Protein AF-A0A7T1I5Z0-F1 (afdb_monomer)

Sequence (125 aa):
MQRSFPWIWLVLLGLLLLAPSPAGRVLLDVLGGLTLGLLLLPLIAAGGVWIAWQVLRRRLQTCPRCGSASFSQESCPLCGASMQAESEGMVVNLTDDPLQPQSRGMEKEASTVTIDVVAQEVDDR

Nearest PDB structures (foldseek):
  7dg2-assembly1_A  TM=7.100E-01  e=1.833E+00  Xenopus laevis

Secondary structure (DSSP, 8-state):
-----SHHHHHHHHHHHHSS-HHHHHHHHHHHHHHHHHHHHHHHHHHHHHHHHHHHHHHEEEPTTT--EEES-SB-TTT--B-S-------------------------GGG-PPP--PPPP---

Foldseek 3Di:
DDPPPPVVVVVVVVCCCVPPHVVVVVVVVVVVVVVCCVVVVVVVVVVVVVVVVVVVVVQFQADPPPRDTDGDDQADPPPRHGSPPPPVPPPPPPDDDDDDPPPDDPPDDPVRDDDDDDDDDDDDD

Radius of gyration: 37.55 Å; Cα contacts (8 Å, |Δi|>4): 46; chains: 1; bounding box: 99×37×106 Å

Solvent-accessible surface area (backbone atoms only — not comparable to full-atom values): 8244 Å² total; per-residue (Å²): 137,84,87,83,59,64,65,64,52,51,52,50,53,47,46,52,54,67,40,99,31,70,64,44,52,51,55,51,49,51,50,49,50,49,53,48,45,67,56,47,49,56,53,52,48,53,52,50,52,52,53,54,49,54,56,50,57,74,50,49,43,64,37,91,88,80,65,50,74,42,71,83,51,69,46,38,94,87,77,64,49,64,54,65,73,81,76,60,76,77,78,67,75,91,74,84,80,96,85,79,88,81,78,72,84,71,89,71,60,75,91,79,58,85,86,83,85,80,88,76,85,82,84,89,126

pLDDT: mean 75.12, std 16.27, range [40.72, 97.5]

Structure (mmCIF, N/CA/C/O backbone):
data_AF-A0A7T1I5Z0-F1
#
_entry.id   AF-A0A7T1I5Z0-F1
#
loop_
_atom_site.group_PDB
_atom_site.id
_atom_site.type_symbol
_atom_site.label_atom_id
_atom_site.label_alt_id
_atom_site.label_comp_id
_atom_site.label_asym_id
_atom_site.label_entity_id
_atom_site.label_seq_id
_atom_site.pdbx_PDB_ins_code
_atom_site.Cartn_x
_atom_site.Cartn_y
_atom_site.Cartn_z
_atom_site.occupancy
_atom_site.B_iso_or_equiv
_atom_site.auth_seq_id
_atom_site.auth_comp_id
_atom_site.auth_asym_id
_atom_site.auth_atom_id
_atom_site.pdbx_PDB_model_num
ATOM 1 N N . MET A 1 1 ? 50.902 -10.041 -34.974 1.00 45.94 1 MET A N 1
ATOM 2 C CA . MET A 1 1 ? 49.840 -10.208 -33.955 1.00 45.94 1 MET A CA 1
ATOM 3 C C . MET A 1 1 ? 49.470 -8.831 -33.405 1.00 45.94 1 MET A C 1
ATOM 5 O O . MET A 1 1 ? 49.991 -8.418 -32.379 1.00 45.94 1 MET A O 1
ATOM 9 N N . GLN A 1 2 ? 48.650 -8.068 -34.133 1.00 54.19 2 GLN A N 1
ATOM 10 C CA . GLN A 1 2 ? 48.213 -6.732 -33.710 1.00 54.19 2 GLN A CA 1
ATOM 11 C C . GLN A 1 2 ? 46.950 -6.872 -32.854 1.00 54.19 2 GLN A C 1
ATOM 13 O O . GLN A 1 2 ? 45.861 -7.114 -33.362 1.00 54.19 2 GLN A O 1
ATOM 18 N N . ARG A 1 3 ? 47.105 -6.760 -31.529 1.00 62.47 3 ARG A N 1
ATOM 19 C CA . ARG A 1 3 ? 46.002 -6.663 -30.555 1.00 62.47 3 ARG A CA 1
ATOM 20 C C . ARG A 1 3 ? 45.456 -5.231 -30.520 1.00 62.47 3 ARG A C 1
ATOM 22 O O . ARG A 1 3 ? 45.442 -4.580 -29.484 1.00 62.47 3 ARG A O 1
ATOM 29 N N . SER A 1 4 ? 45.010 -4.717 -31.657 1.00 62.97 4 SER A N 1
ATOM 30 C CA . SER A 1 4 ? 44.289 -3.443 -31.729 1.00 62.97 4 SER A CA 1
ATOM 31 C C . SER A 1 4 ? 42.789 -3.720 -31.727 1.00 62.97 4 SER A C 1
ATOM 33 O O . SER A 1 4 ? 42.132 -3.543 -32.745 1.00 62.97 4 SER A O 1
ATOM 35 N N . PHE A 1 5 ? 42.239 -4.257 -30.634 1.00 59.62 5 PHE A N 1
ATOM 36 C CA . PHE A 1 5 ? 40.810 -4.594 -30.630 1.00 59.62 5 PHE A CA 1
ATOM 37 C C . PHE A 1 5 ? 40.034 -4.576 -29.299 1.00 59.62 5 PHE A C 1
ATOM 39 O O . PHE A 1 5 ? 38.844 -4.853 -29.349 1.00 59.62 5 PHE A O 1
ATOM 46 N N . PRO A 1 6 ? 40.584 -4.225 -28.117 1.00 72.81 6 PRO A N 1
ATOM 47 C CA . PRO A 1 6 ? 39.720 -3.951 -26.962 1.00 72.81 6 PRO A CA 1
ATOM 48 C C . PRO A 1 6 ? 39.296 -2.476 -26.904 1.00 72.81 6 PRO A C 1
ATOM 50 O O . PRO A 1 6 ? 38.148 -2.166 -26.606 1.00 72.81 6 PRO A O 1
ATOM 53 N N . TRP A 1 7 ? 40.199 -1.553 -27.250 1.00 79.25 7 TRP A N 1
ATOM 54 C CA . TRP A 1 7 ? 39.961 -0.112 -27.114 1.00 79.25 7 TRP A CA 1
ATOM 55 C C . TRP A 1 7 ? 38.967 0.434 -28.138 1.00 79.25 7 TRP A C 1
ATOM 57 O O . TRP A 1 7 ? 38.114 1.238 -27.791 1.00 79.25 7 TRP A O 1
ATOM 67 N N . ILE A 1 8 ? 39.017 -0.051 -29.381 1.00 79.94 8 ILE A N 1
ATOM 68 C CA . ILE A 1 8 ? 38.042 0.322 -30.416 1.00 79.94 8 ILE A CA 1
ATOM 69 C C . ILE A 1 8 ? 36.641 -0.172 -30.036 1.00 79.94 8 ILE A C 1
ATOM 71 O O . ILE A 1 8 ? 35.683 0.566 -30.213 1.00 79.94 8 ILE A O 1
ATOM 75 N N . TRP A 1 9 ? 36.518 -1.363 -29.440 1.00 79.50 9 TRP A N 1
ATOM 76 C CA . TRP A 1 9 ? 35.242 -1.868 -28.920 1.00 79.50 9 TRP A CA 1
ATOM 77 C C . TRP A 1 9 ? 34.735 -1.076 -27.719 1.00 79.50 9 TRP A C 1
ATOM 79 O O . TRP A 1 9 ? 33.544 -0.806 -27.644 1.00 79.50 9 TRP A O 1
ATOM 89 N N . LEU A 1 10 ? 35.618 -0.666 -26.807 1.00 80.19 10 LEU A N 1
ATOM 90 C CA . LEU A 1 10 ? 35.256 0.192 -25.676 1.00 80.19 10 LEU A CA 1
ATOM 91 C C . LEU A 1 10 ? 34.834 1.591 -26.125 1.00 80.19 10 LEU A C 1
ATOM 93 O O . LEU A 1 10 ? 33.870 2.128 -25.593 1.00 80.19 10 LEU A O 1
ATOM 97 N N . VAL A 1 11 ? 35.510 2.165 -27.122 1.00 78.56 11 VAL A N 1
ATOM 98 C CA . VAL A 1 11 ? 35.133 3.455 -27.713 1.00 78.56 11 VAL A CA 1
ATOM 99 C C . VAL A 1 11 ? 33.845 3.324 -28.521 1.00 78.56 11 VAL A C 1
ATOM 101 O O . VAL A 1 11 ? 33.016 4.216 -28.443 1.00 78.56 11 VAL A O 1
ATOM 104 N N . LEU A 1 12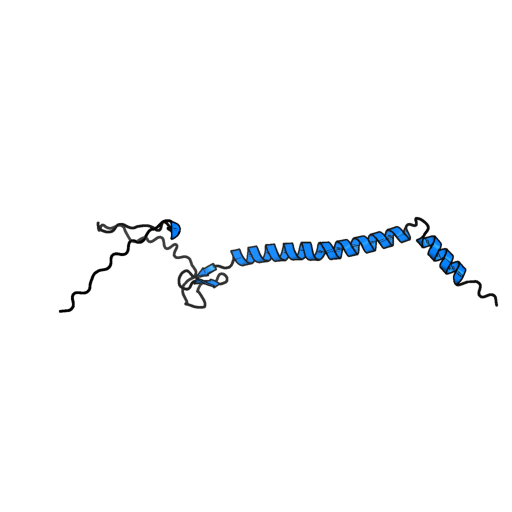 ? 33.620 2.218 -29.234 1.00 74.94 12 LEU A N 1
ATOM 105 C CA . LEU A 1 12 ? 32.374 1.955 -29.960 1.00 74.94 12 LEU A CA 1
ATOM 106 C C . LEU A 1 12 ? 31.200 1.720 -29.000 1.00 74.94 12 LEU A C 1
ATOM 108 O O . LEU A 1 12 ? 30.136 2.283 -29.210 1.00 74.94 12 LEU A O 1
ATOM 112 N N . LEU A 1 13 ? 31.390 0.936 -27.935 1.00 73.25 13 LEU A N 1
ATOM 113 C CA . LEU A 1 13 ? 30.408 0.722 -26.867 1.00 73.25 13 LEU A CA 1
ATOM 114 C C . LEU A 1 13 ? 30.127 2.033 -26.131 1.00 73.25 13 LEU A C 1
ATOM 116 O O . LEU A 1 13 ? 28.975 2.390 -25.924 1.00 73.25 13 LEU A O 1
ATOM 120 N N . GLY A 1 14 ? 31.185 2.769 -25.792 1.00 74.38 14 GLY A N 1
ATOM 121 C CA . GLY A 1 14 ? 31.113 4.090 -25.186 1.00 74.38 14 GLY A CA 1
ATOM 122 C C . GLY A 1 14 ? 30.363 5.071 -26.075 1.00 74.38 14 GLY A C 1
ATOM 123 O O . GLY A 1 14 ? 29.459 5.725 -25.587 1.00 74.38 14 GLY A O 1
ATOM 124 N N . LEU A 1 15 ? 30.650 5.117 -27.378 1.00 72.81 15 LEU A N 1
ATOM 125 C CA . LEU A 1 15 ? 29.967 5.964 -28.357 1.00 72.81 15 LEU A CA 1
ATOM 126 C C . LEU A 1 15 ? 28.535 5.491 -28.628 1.00 72.81 15 LEU A C 1
ATOM 128 O O . LEU A 1 15 ? 27.674 6.320 -28.863 1.00 72.81 15 LEU A O 1
ATOM 132 N N . LEU A 1 16 ? 28.244 4.192 -28.551 1.00 67.25 16 LEU A N 1
ATOM 133 C CA . LEU A 1 16 ? 26.883 3.660 -28.633 1.00 67.25 16 LEU A CA 1
ATOM 134 C C . LEU A 1 16 ? 26.079 3.971 -27.358 1.00 67.25 16 LEU A C 1
ATOM 136 O O . LEU A 1 16 ? 24.863 4.099 -27.438 1.00 67.25 16 LEU A O 1
ATOM 140 N N . LEU A 1 17 ? 26.735 4.130 -26.202 1.00 64.25 17 LEU A N 1
ATOM 141 C CA . LEU A 1 17 ? 26.133 4.621 -24.955 1.00 64.25 17 LEU A CA 1
ATOM 142 C C . LEU A 1 17 ? 26.037 6.163 -24.888 1.00 64.25 17 LEU A C 1
ATOM 144 O O . LEU A 1 17 ? 25.098 6.663 -24.276 1.00 64.25 17 LEU A O 1
ATOM 148 N N . LEU A 1 18 ? 26.995 6.903 -25.471 1.00 63.56 18 LEU A N 1
ATOM 149 C CA . LEU A 1 18 ? 27.084 8.378 -25.449 1.00 63.56 18 LEU A CA 1
ATOM 150 C C . LEU A 1 18 ? 26.375 9.056 -26.620 1.00 63.56 18 LEU A C 1
ATOM 152 O O . LEU A 1 18 ? 25.944 10.201 -26.488 1.00 63.56 18 LEU A O 1
ATOM 156 N N . ALA A 1 19 ? 26.268 8.392 -27.773 1.00 59.47 19 ALA A N 1
ATOM 157 C CA . ALA A 1 19 ? 25.314 8.803 -28.789 1.00 59.47 19 ALA A CA 1
ATOM 158 C C . ALA A 1 19 ? 23.931 8.800 -28.124 1.00 59.47 19 ALA A C 1
ATOM 160 O O . ALA A 1 19 ? 23.691 7.936 -27.278 1.00 59.47 19 ALA A O 1
ATOM 161 N N . PRO A 1 20 ? 23.023 9.730 -28.470 1.00 57.72 20 PRO A N 1
ATOM 162 C CA . PRO A 1 20 ? 21.651 9.738 -27.970 1.00 57.72 20 PRO A CA 1
ATOM 163 C C . PRO A 1 20 ? 20.924 8.502 -28.516 1.00 57.72 20 PRO A C 1
ATOM 165 O O . PRO A 1 20 ? 20.166 8.566 -29.480 1.00 57.72 20 PRO A O 1
ATOM 168 N N . SER A 1 21 ? 21.255 7.339 -27.966 1.00 61.66 21 SER A N 1
ATOM 169 C CA . SER A 1 21 ? 20.963 6.043 -28.537 1.00 61.66 21 SER A CA 1
ATOM 170 C C . SER A 1 21 ? 19.803 5.410 -27.775 1.00 61.66 21 SER A C 1
ATOM 172 O O . SER A 1 21 ? 19.654 5.590 -26.559 1.00 61.66 21 SER A O 1
ATOM 174 N N . PRO A 1 22 ? 18.967 4.637 -28.478 1.00 60.78 22 PRO A N 1
ATOM 175 C CA . PRO A 1 22 ? 17.829 3.946 -27.886 1.00 60.78 22 PRO A CA 1
ATOM 176 C C . PRO A 1 22 ? 18.237 3.013 -26.737 1.00 60.78 22 PRO A C 1
ATOM 178 O O . PRO A 1 22 ? 17.445 2.811 -25.827 1.00 60.78 22 PRO A O 1
ATOM 181 N N . ALA A 1 23 ? 19.472 2.498 -26.717 1.00 59.88 23 ALA A N 1
ATOM 182 C CA . ALA A 1 23 ? 19.950 1.624 -25.646 1.00 59.88 23 ALA A CA 1
ATOM 183 C C . ALA A 1 23 ? 20.111 2.365 -24.307 1.00 59.88 23 ALA A C 1
ATOM 185 O O . ALA A 1 23 ? 19.740 1.828 -23.263 1.00 59.88 23 ALA A O 1
ATOM 186 N N . GLY A 1 24 ? 20.599 3.612 -24.331 1.00 65.75 24 GLY A N 1
ATOM 187 C CA . GLY A 1 24 ? 20.679 4.455 -23.134 1.00 65.75 24 GLY A CA 1
ATOM 188 C C . GLY A 1 24 ? 19.293 4.810 -22.594 1.00 65.75 24 GLY A C 1
ATOM 189 O O . GLY A 1 24 ? 19.065 4.744 -21.388 1.00 65.75 24 GLY A O 1
ATOM 190 N N . ARG A 1 25 ? 18.336 5.094 -23.488 1.00 72.19 25 ARG A N 1
ATOM 191 C CA . ARG A 1 25 ? 16.931 5.303 -23.106 1.00 72.19 25 ARG A CA 1
ATOM 192 C C . ARG A 1 25 ? 16.300 4.057 -22.495 1.00 72.19 25 ARG A C 1
ATOM 194 O O . ARG A 1 25 ? 15.688 4.176 -21.448 1.00 72.19 25 ARG A O 1
ATOM 201 N N . VAL A 1 26 ? 16.508 2.878 -23.081 1.00 73.19 26 VAL A N 1
ATOM 202 C CA . VAL A 1 26 ? 15.995 1.613 -22.527 1.00 73.19 26 VAL A CA 1
ATOM 203 C C . VAL A 1 26 ? 16.579 1.346 -21.141 1.00 73.19 26 VAL A C 1
ATOM 205 O O . VAL A 1 26 ? 15.846 0.948 -20.241 1.00 73.19 26 VAL A O 1
ATOM 208 N N . LEU A 1 27 ? 17.873 1.604 -20.926 1.00 78.06 27 LEU A N 1
ATOM 209 C CA . LEU A 1 27 ? 18.486 1.419 -19.610 1.00 78.06 27 LEU A CA 1
ATOM 210 C C . LEU A 1 27 ? 17.925 2.407 -18.573 1.00 78.06 27 LEU A C 1
ATOM 212 O O . LEU A 1 27 ? 17.666 2.017 -17.437 1.00 78.06 27 LEU A O 1
ATOM 216 N N . LEU A 1 28 ? 17.685 3.659 -18.972 1.00 78.62 28 LEU A N 1
ATOM 217 C CA . LEU A 1 28 ? 17.047 4.672 -18.127 1.00 78.62 28 LEU A CA 1
ATOM 218 C C . LEU A 1 28 ? 15.562 4.386 -17.874 1.00 78.62 28 LEU A C 1
ATOM 220 O O . LEU A 1 28 ? 15.102 4.627 -16.765 1.00 78.62 28 LEU A O 1
ATOM 224 N N . ASP A 1 29 ? 14.829 3.834 -18.840 1.00 81.19 29 ASP A N 1
ATOM 225 C CA . ASP A 1 29 ? 13.427 3.430 -18.682 1.00 81.19 29 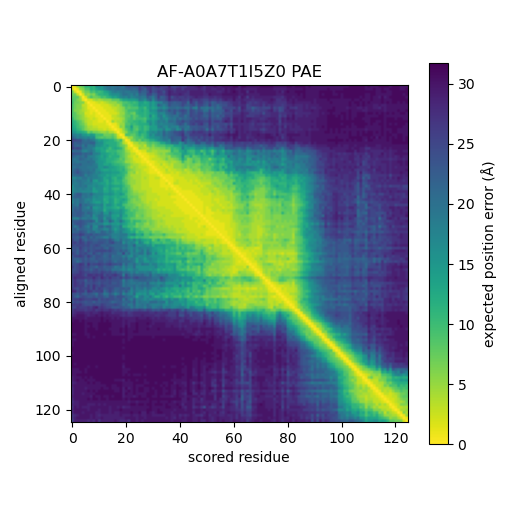ASP A CA 1
ATOM 226 C C . ASP A 1 29 ? 13.306 2.205 -17.768 1.00 81.19 29 ASP A C 1
ATOM 228 O O . ASP A 1 29 ? 12.404 2.144 -16.936 1.00 81.19 29 ASP A O 1
ATOM 232 N N . VAL A 1 30 ? 14.237 1.247 -17.852 1.00 88.00 30 VAL A N 1
ATOM 233 C CA . VAL A 1 30 ? 14.296 0.100 -16.930 1.00 88.00 30 VAL A CA 1
ATOM 234 C C . VAL A 1 30 ? 14.662 0.559 -15.523 1.00 88.00 30 VAL A C 1
ATOM 236 O O . VAL A 1 30 ? 14.027 0.139 -14.557 1.00 88.00 30 VAL A O 1
ATOM 239 N N . LEU A 1 31 ? 15.652 1.444 -15.384 1.00 90.88 31 LEU A N 1
ATOM 240 C CA . LEU A 1 31 ? 16.052 1.973 -14.081 1.00 90.88 31 LEU A CA 1
ATOM 241 C C . LEU A 1 31 ? 14.960 2.879 -13.487 1.00 90.88 31 LEU A C 1
ATOM 243 O O . LEU A 1 31 ? 14.665 2.799 -12.295 1.00 90.88 31 LEU A O 1
ATOM 247 N N . GLY A 1 32 ? 14.306 3.685 -14.322 1.00 87.94 32 GLY A N 1
ATOM 248 C CA . GLY A 1 32 ? 13.152 4.512 -13.977 1.00 87.94 32 GLY A CA 1
ATOM 249 C C . GLY A 1 32 ? 11.943 3.672 -13.572 1.00 87.94 32 GLY A C 1
ATOM 250 O O . GLY A 1 32 ? 11.334 3.920 -12.538 1.00 87.94 32 GLY A O 1
ATOM 251 N N . GLY A 1 33 ? 11.637 2.616 -14.323 1.00 90.94 33 GLY A N 1
ATOM 252 C CA . GLY A 1 33 ? 10.579 1.664 -13.991 1.00 90.94 33 GLY A CA 1
ATOM 253 C C . GLY A 1 33 ? 10.869 0.889 -12.707 1.00 90.94 33 GLY A C 1
ATOM 254 O O . GLY A 1 33 ? 9.968 0.703 -11.894 1.00 90.94 33 GLY A O 1
ATOM 255 N N . LEU A 1 34 ? 12.123 0.490 -12.476 1.00 93.88 34 LEU A N 1
ATOM 256 C CA . LEU A 1 34 ? 12.528 -0.209 -11.257 1.00 93.88 34 LEU A CA 1
ATOM 257 C C . LEU A 1 34 ? 12.462 0.702 -10.031 1.00 93.88 34 LEU A C 1
ATOM 259 O O . LEU A 1 34 ? 11.932 0.294 -9.005 1.00 93.88 34 LEU A O 1
ATOM 263 N N . THR A 1 35 ? 12.977 1.928 -10.132 1.00 94.00 35 THR A N 1
ATOM 264 C CA . THR A 1 35 ? 12.899 2.927 -9.053 1.00 94.00 35 THR A CA 1
ATOM 265 C C . THR A 1 35 ? 11.455 3.310 -8.758 1.00 94.00 35 THR A C 1
ATOM 267 O O . THR A 1 35 ? 11.061 3.328 -7.593 1.00 94.00 35 THR A O 1
ATOM 270 N N . LEU A 1 36 ? 10.638 3.525 -9.794 1.00 94.81 36 LEU A N 1
ATOM 271 C CA . LEU A 1 36 ? 9.208 3.769 -9.639 1.00 94.81 36 LEU A CA 1
ATOM 272 C C . LEU A 1 36 ? 8.509 2.560 -9.019 1.00 94.81 36 LEU A C 1
ATOM 274 O O . LEU A 1 36 ? 7.701 2.739 -8.121 1.00 94.81 36 LEU A O 1
ATOM 278 N N . GLY A 1 37 ? 8.845 1.341 -9.435 1.00 95.75 37 GLY A N 1
ATOM 279 C CA . GLY A 1 37 ? 8.330 0.109 -8.846 1.00 95.75 37 GLY A CA 1
ATOM 280 C C . GLY A 1 37 ? 8.704 -0.021 -7.371 1.00 95.75 37 GLY A C 1
ATOM 281 O O . GLY A 1 37 ? 7.829 -0.257 -6.545 1.00 95.75 37 GLY A O 1
ATOM 282 N N . LEU A 1 38 ? 9.971 0.208 -7.017 1.00 96.25 38 LEU A N 1
ATOM 283 C CA . LEU A 1 38 ? 10.451 0.190 -5.632 1.00 96.25 38 LEU A CA 1
ATOM 284 C C . LEU A 1 38 ? 9.789 1.256 -4.760 1.00 96.25 38 LEU A C 1
ATOM 286 O O . LEU A 1 38 ? 9.649 1.037 -3.562 1.00 96.25 38 LEU A O 1
ATOM 290 N N . LEU A 1 39 ? 9.403 2.396 -5.335 1.00 95.88 39 LEU A N 1
ATOM 291 C CA . LEU A 1 39 ? 8.711 3.462 -4.616 1.00 95.88 39 LEU A CA 1
ATOM 292 C C . LEU A 1 39 ? 7.202 3.199 -4.523 1.00 95.88 39 LEU A C 1
ATOM 294 O O . LEU A 1 39 ? 6.582 3.413 -3.486 1.00 95.88 39 LEU A O 1
ATOM 298 N N . LEU A 1 40 ? 6.598 2.714 -5.604 1.00 96.81 40 LEU A N 1
ATOM 299 C CA . LEU A 1 40 ? 5.161 2.500 -5.714 1.00 96.81 40 LEU A CA 1
ATOM 300 C C . LEU A 1 40 ? 4.719 1.246 -4.954 1.00 96.81 40 LEU A C 1
ATOM 302 O O . LEU A 1 40 ? 3.658 1.250 -4.337 1.00 96.81 40 LEU A O 1
ATOM 306 N N . LEU A 1 41 ? 5.540 0.195 -4.943 1.00 96.94 41 LEU A N 1
ATOM 307 C CA . LEU A 1 41 ? 5.275 -1.050 -4.226 1.00 96.94 41 LEU A CA 1
ATOM 308 C C . LEU A 1 41 ? 4.994 -0.828 -2.726 1.00 96.94 41 LEU A C 1
ATOM 310 O O . LEU A 1 41 ? 3.936 -1.268 -2.273 1.00 96.94 41 LEU A O 1
ATOM 314 N N . PRO A 1 42 ? 5.852 -0.141 -1.942 1.00 95.94 42 PRO A N 1
ATOM 315 C CA . PRO A 1 42 ? 5.568 0.127 -0.538 1.00 95.94 42 PRO A CA 1
ATOM 316 C C . PRO A 1 42 ? 4.385 1.083 -0.358 1.00 95.94 42 PRO A C 1
ATOM 318 O O . PRO A 1 42 ? 3.642 0.920 0.605 1.00 95.94 42 PRO A O 1
ATOM 321 N N . LEU A 1 43 ? 4.152 2.028 -1.278 1.00 97.19 43 LEU A N 1
ATOM 322 C CA . LEU A 1 43 ? 2.976 2.907 -1.236 1.00 97.19 43 LEU A CA 1
ATOM 323 C C . LEU A 1 43 ? 1.669 2.109 -1.365 1.00 97.19 43 LEU A C 1
ATOM 325 O O . LEU A 1 43 ? 0.748 2.286 -0.565 1.00 97.19 43 LEU A O 1
ATOM 329 N N . ILE A 1 44 ? 1.602 1.196 -2.337 1.00 97.31 44 ILE A N 1
ATOM 330 C CA . ILE A 1 44 ? 0.444 0.317 -2.534 1.00 97.31 44 ILE A CA 1
ATOM 331 C C . ILE A 1 44 ? 0.311 -0.648 -1.353 1.00 97.31 44 ILE A C 1
ATOM 333 O O . ILE A 1 44 ? -0.794 -0.832 -0.844 1.00 97.31 44 ILE A O 1
ATOM 337 N N . ALA A 1 45 ? 1.414 -1.237 -0.883 1.00 97.38 45 ALA A N 1
ATOM 338 C CA . ALA A 1 45 ? 1.400 -2.146 0.260 1.00 97.38 45 ALA A CA 1
ATOM 339 C C . ALA A 1 45 ? 0.887 -1.447 1.527 1.00 97.38 45 ALA A C 1
ATOM 341 O O . ALA A 1 45 ? 0.012 -1.983 2.203 1.00 97.38 45 ALA A O 1
ATOM 342 N N . ALA A 1 46 ? 1.356 -0.231 1.814 1.00 96.94 46 ALA A N 1
ATOM 343 C CA . ALA A 1 46 ? 0.878 0.567 2.938 1.00 96.94 46 ALA A CA 1
ATOM 344 C C . ALA A 1 46 ? -0.626 0.855 2.825 1.00 96.94 46 ALA A C 1
ATOM 346 O O . ALA A 1 46 ? -1.365 0.652 3.791 1.00 96.94 46 ALA A O 1
ATOM 347 N N . GLY A 1 47 ? -1.099 1.247 1.637 1.00 97.12 47 GLY A N 1
ATOM 348 C CA . GLY A 1 47 ? -2.528 1.435 1.378 1.00 97.12 47 GLY A CA 1
ATOM 349 C C . GLY A 1 47 ? -3.341 0.153 1.590 1.00 97.12 47 GLY A C 1
ATOM 350 O O . GLY A 1 47 ? -4.370 0.173 2.267 1.00 97.12 47 GLY A O 1
ATOM 351 N N . GLY A 1 48 ? -2.856 -0.981 1.082 1.00 97.50 48 GLY A N 1
ATOM 352 C CA . GLY A 1 48 ? -3.500 -2.286 1.239 1.00 97.50 48 GLY A CA 1
ATOM 353 C C . GLY A 1 48 ? -3.582 -2.734 2.698 1.00 97.50 48 GLY A C 1
ATOM 354 O O . GLY A 1 48 ? -4.648 -3.147 3.157 1.00 97.50 48 GLY A O 1
ATOM 355 N N . VAL A 1 49 ? -2.489 -2.589 3.450 1.00 96.75 49 VAL A N 1
ATOM 356 C CA . VAL A 1 49 ? -2.441 -2.901 4.887 1.00 96.75 49 VAL A CA 1
ATOM 357 C C . VAL A 1 49 ? -3.394 -2.000 5.670 1.00 96.75 49 VAL A C 1
ATOM 359 O O . VAL A 1 49 ? -4.123 -2.487 6.534 1.00 96.75 49 VAL A O 1
ATOM 362 N N . TRP A 1 50 ? -3.449 -0.706 5.348 1.00 96.75 50 TRP A N 1
ATOM 363 C CA . TRP A 1 50 ? -4.359 0.233 6.002 1.00 96.75 50 TRP A CA 1
ATOM 364 C C . TRP A 1 50 ? -5.830 -0.152 5.805 1.00 96.75 50 TRP A C 1
ATOM 366 O O . TRP A 1 50 ? -6.595 -0.217 6.770 1.00 96.75 50 TRP A O 1
ATOM 376 N N . ILE A 1 51 ? -6.224 -0.476 4.571 1.00 96.56 51 ILE A N 1
ATOM 377 C CA . ILE A 1 51 ? -7.592 -0.910 4.251 1.00 96.56 51 ILE A CA 1
ATOM 378 C C . ILE A 1 51 ? -7.908 -2.241 4.944 1.00 96.56 51 ILE A C 1
ATOM 380 O O . ILE A 1 51 ? -8.962 -2.376 5.571 1.00 96.56 51 ILE A O 1
ATOM 384 N N . ALA A 1 52 ? -6.990 -3.210 4.891 1.00 94.75 52 ALA A N 1
ATOM 385 C CA . ALA A 1 52 ? -7.149 -4.491 5.576 1.00 94.75 52 ALA A CA 1
ATOM 386 C C . ALA A 1 52 ? -7.345 -4.302 7.090 1.00 94.75 52 ALA A C 1
ATOM 388 O O . ALA A 1 52 ? -8.222 -4.928 7.686 1.00 94.75 52 ALA A O 1
ATOM 389 N N . TRP A 1 53 ? -6.597 -3.382 7.703 1.00 95.12 53 TRP A N 1
ATOM 390 C CA . TRP A 1 53 ? -6.718 -3.051 9.121 1.00 95.12 53 TRP A CA 1
ATOM 391 C C . TRP A 1 53 ? -8.064 -2.413 9.476 1.00 95.12 53 TRP A C 1
ATOM 393 O O . TRP A 1 53 ? -8.663 -2.748 10.499 1.00 95.12 53 TRP A O 1
ATOM 403 N N . GLN A 1 54 ? -8.585 -1.528 8.624 1.00 94.25 54 GLN A N 1
ATOM 404 C CA . GLN A 1 54 ? -9.917 -0.953 8.816 1.00 94.25 54 GLN A CA 1
ATOM 405 C C . GLN A 1 54 ? -11.011 -2.022 8.749 1.00 94.25 54 GLN A C 1
ATOM 407 O O . GLN A 1 54 ? -11.916 -2.028 9.585 1.00 94.25 54 GLN A O 1
ATOM 412 N N . VAL A 1 55 ? -10.921 -2.945 7.788 1.00 91.19 55 VAL A N 1
ATOM 413 C CA . VAL A 1 55 ? -11.861 -4.071 7.680 1.00 91.19 55 VAL A CA 1
ATOM 414 C C . VAL A 1 55 ? -11.757 -4.978 8.902 1.00 91.19 55 VAL A C 1
ATOM 416 O O . VAL A 1 55 ? -12.788 -5.392 9.431 1.00 91.19 55 VAL A O 1
ATOM 419 N N . LEU A 1 56 ? -10.540 -5.246 9.381 1.00 90.31 56 LEU A N 1
ATOM 420 C CA . LEU A 1 56 ? -10.322 -6.033 10.589 1.00 90.31 56 LEU A CA 1
ATOM 421 C C . LEU A 1 56 ? -10.990 -5.364 11.794 1.00 90.31 56 LEU A C 1
ATOM 423 O O . LEU A 1 56 ? -11.821 -5.993 12.440 1.00 90.31 56 LEU A O 1
ATOM 427 N N . ARG A 1 57 ? -10.731 -4.071 12.034 1.00 89.31 57 ARG A N 1
ATOM 428 C CA . ARG A 1 57 ? -11.356 -3.307 13.129 1.00 89.31 57 ARG A CA 1
ATOM 429 C C . ARG A 1 57 ? -12.879 -3.324 13.084 1.00 89.31 57 ARG A C 1
ATOM 431 O O . ARG A 1 57 ? -13.494 -3.476 14.128 1.00 89.31 57 ARG A O 1
ATOM 438 N N . ARG A 1 58 ? -13.489 -3.217 11.898 1.00 86.81 58 ARG A N 1
ATOM 439 C CA . ARG A 1 58 ? -14.957 -3.289 11.745 1.00 86.81 58 ARG A CA 1
ATOM 440 C C . ARG A 1 58 ? -15.543 -4.646 12.147 1.00 86.81 58 ARG A C 1
ATOM 442 O O . ARG A 1 58 ? -16.734 -4.726 12.417 1.00 86.81 58 ARG A O 1
ATOM 449 N N . ARG A 1 59 ? -14.736 -5.711 12.143 1.00 84.69 59 ARG A N 1
ATOM 450 C CA . ARG A 1 59 ? -15.157 -7.071 12.514 1.00 84.69 59 ARG A CA 1
ATOM 451 C C . ARG A 1 59 ? -14.883 -7.413 13.980 1.00 84.69 59 ARG A C 1
ATOM 453 O O . ARG A 1 59 ? -15.417 -8.414 14.454 1.00 84.69 59 ARG A O 1
ATOM 460 N N . LEU A 1 60 ? -14.069 -6.625 14.688 1.00 86.75 60 LEU A N 1
ATOM 461 C CA . LEU A 1 60 ? -13.866 -6.796 16.126 1.00 86.75 60 LEU A CA 1
ATOM 462 C C . LEU A 1 60 ? -15.122 -6.308 16.854 1.00 86.75 60 LEU A C 1
ATOM 464 O O . LEU A 1 60 ? -15.451 -5.127 16.803 1.00 86.75 60 LEU A O 1
ATOM 468 N N . GLN A 1 61 ? -15.805 -7.222 17.537 1.00 83.75 61 GLN A N 1
ATOM 469 C CA . GLN A 1 61 ? -16.925 -6.915 18.422 1.00 83.75 61 GLN A CA 1
ATOM 470 C C . GLN A 1 61 ? -16.408 -6.886 19.864 1.00 83.75 61 GLN A C 1
ATOM 472 O O . GLN A 1 61 ? -15.661 -7.776 20.280 1.00 83.75 61 GLN A O 1
ATOM 477 N N . THR A 1 62 ? -16.778 -5.862 20.628 1.00 85.81 62 THR A N 1
ATOM 478 C CA . THR A 1 62 ? -16.429 -5.744 22.051 1.00 85.81 62 THR A CA 1
ATOM 479 C C . THR A 1 62 ? -17.516 -6.373 22.911 1.00 85.81 62 THR A C 1
ATOM 481 O O . THR A 1 62 ? -18.692 -6.053 22.749 1.00 85.81 62 THR A O 1
ATOM 484 N N . CYS A 1 63 ? -17.145 -7.253 23.840 1.00 85.62 63 CYS A N 1
ATOM 485 C CA . CYS A 1 63 ? -18.105 -7.859 24.757 1.00 85.62 63 CYS A CA 1
ATOM 486 C C . CYS A 1 63 ? -18.669 -6.801 25.730 1.00 85.62 63 CYS A C 1
ATOM 488 O O . CYS A 1 63 ? -17.878 -6.151 26.417 1.00 85.62 63 CYS A O 1
ATOM 490 N N . PRO A 1 64 ? -20.001 -6.661 25.872 1.00 80.25 64 PRO A N 1
ATOM 491 C CA . PRO A 1 64 ? -20.604 -5.658 26.756 1.00 80.25 64 PRO A CA 1
ATOM 492 C C . PRO A 1 64 ? -20.423 -5.963 28.252 1.00 80.25 64 PRO A C 1
ATOM 494 O O . PRO A 1 64 ? -20.577 -5.072 29.077 1.00 80.25 64 PRO A O 1
ATOM 497 N N . ARG A 1 65 ? -20.103 -7.212 28.623 1.00 83.50 65 ARG A N 1
ATOM 498 C CA . ARG A 1 65 ? -19.936 -7.615 30.031 1.00 83.50 65 ARG A CA 1
ATOM 499 C C . ARG A 1 65 ? -18.514 -7.40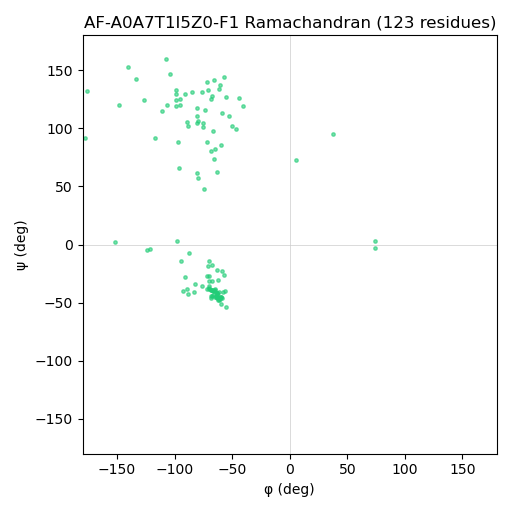7 30.551 1.00 83.50 65 ARG A C 1
ATOM 501 O O . ARG A 1 65 ? -18.351 -6.958 31.677 1.00 83.50 65 ARG A O 1
ATOM 508 N N . CYS A 1 66 ? -17.492 -7.752 29.761 1.00 84.38 66 CYS A N 1
ATOM 509 C CA . CYS A 1 66 ? -16.089 -7.723 30.203 1.00 84.38 66 CYS A CA 1
ATOM 510 C C . CYS A 1 66 ? -15.167 -6.810 29.377 1.00 84.38 66 CYS A C 1
ATOM 512 O O . CYS A 1 66 ? -13.993 -6.685 29.714 1.00 84.38 66 CYS A O 1
ATOM 514 N N . GLY A 1 67 ? -15.656 -6.190 28.296 1.00 84.12 67 GLY A N 1
ATOM 515 C CA . GLY A 1 67 ? -14.891 -5.238 27.482 1.00 84.12 67 GLY A CA 1
ATOM 516 C C . GLY A 1 67 ? -13.820 -5.853 26.573 1.00 84.12 67 GLY A C 1
ATOM 517 O O . GLY A 1 67 ? -13.103 -5.120 25.894 1.00 84.12 67 GLY A O 1
ATOM 518 N N . SER A 1 68 ? -13.695 -7.182 26.521 1.00 85.62 68 SER A N 1
ATOM 519 C CA . SER A 1 68 ? -12.729 -7.835 25.634 1.00 85.62 68 SER A CA 1
ATOM 520 C C . SER A 1 68 ? -13.164 -7.734 24.168 1.00 85.62 68 SER A C 1
ATOM 522 O O . SER A 1 68 ? -14.345 -7.867 23.838 1.00 85.62 68 SER A O 1
ATOM 524 N N . ALA A 1 69 ? -12.208 -7.495 23.269 1.00 86.19 69 ALA A N 1
ATOM 525 C CA . ALA A 1 69 ? -12.453 -7.539 21.833 1.00 86.19 69 ALA A CA 1
ATOM 526 C C . ALA A 1 69 ? -12.334 -8.984 21.330 1.00 86.19 69 ALA A C 1
ATOM 528 O O . ALA A 1 69 ? -11.367 -9.682 21.639 1.00 86.19 69 ALA A O 1
ATOM 529 N N . SER A 1 70 ? -13.311 -9.448 20.556 1.00 82.44 70 SER A N 1
ATOM 530 C CA . SER A 1 70 ? -13.300 -10.781 19.950 1.00 82.44 70 SER A CA 1
ATOM 531 C C . SER A 1 70 ? -13.858 -10.753 18.531 1.00 82.44 70 SER A C 1
ATOM 533 O O . SER A 1 70 ? -14.657 -9.893 18.155 1.00 82.44 70 SER A O 1
ATOM 535 N N . PHE A 1 71 ? -13.400 -11.700 17.718 1.00 80.69 71 PHE A N 1
ATOM 536 C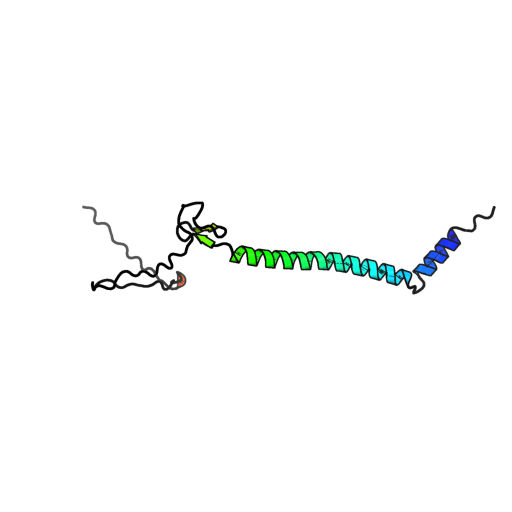 CA . PHE A 1 71 ? -13.887 -11.893 16.359 1.00 80.69 71 PHE A CA 1
ATOM 537 C C . PHE A 1 71 ? -15.193 -12.671 16.413 1.00 80.69 71 PHE A C 1
ATOM 539 O O . PHE A 1 71 ? -15.153 -13.837 16.763 1.00 80.69 71 PHE A O 1
ATOM 546 N N . SER A 1 72 ? -16.309 -12.013 16.087 1.00 66.94 72 SER A N 1
ATOM 547 C CA . SER A 1 72 ? -17.669 -12.553 15.905 1.00 66.94 72 SER A CA 1
ATOM 548 C C . SER A 1 72 ? -17.858 -14.051 16.241 1.00 66.94 72 SER A C 1
ATOM 550 O O . SER A 1 72 ? -18.018 -14.874 15.342 1.00 66.94 72 SER A O 1
ATOM 552 N N . GLN A 1 73 ? -17.835 -14.395 17.531 1.00 74.06 73 GLN A N 1
ATOM 553 C CA . GLN A 1 73 ? -18.232 -15.706 18.056 1.00 74.06 73 GLN A CA 1
ATOM 554 C C . GLN A 1 73 ? -19.572 -15.548 18.775 1.00 74.06 73 GLN A C 1
ATOM 556 O O . GLN A 1 73 ? -19.954 -14.440 19.136 1.00 74.06 73 GLN A O 1
ATOM 561 N N . GLU A 1 74 ? -20.314 -16.632 18.970 1.00 80.62 74 GLU A N 1
ATOM 562 C CA . GLU A 1 74 ? -21.617 -16.586 19.649 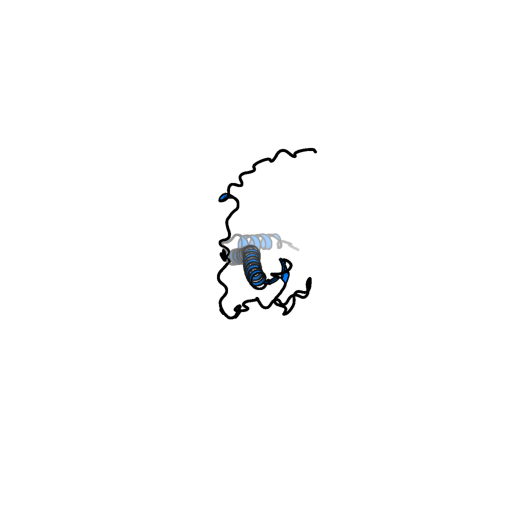1.00 80.62 74 GLU A CA 1
ATOM 563 C C . GLU A 1 74 ? -21.502 -16.300 21.158 1.00 80.62 74 GLU A C 1
ATOM 565 O O . GLU A 1 74 ? -22.387 -15.671 21.741 1.00 80.62 74 GLU A O 1
ATOM 570 N N . SER A 1 75 ? -20.371 -16.665 21.769 1.00 81.88 75 SER A N 1
ATOM 571 C CA . SER A 1 75 ? -20.058 -16.472 23.189 1.00 81.88 75 SER A CA 1
ATOM 572 C C . SER A 1 75 ? -18.654 -15.898 23.391 1.00 81.88 75 SER A C 1
ATOM 574 O O . SER A 1 75 ? -17.711 -16.290 22.706 1.00 81.88 75 SER A O 1
ATOM 576 N N . CYS A 1 76 ? -18.488 -15.005 24.367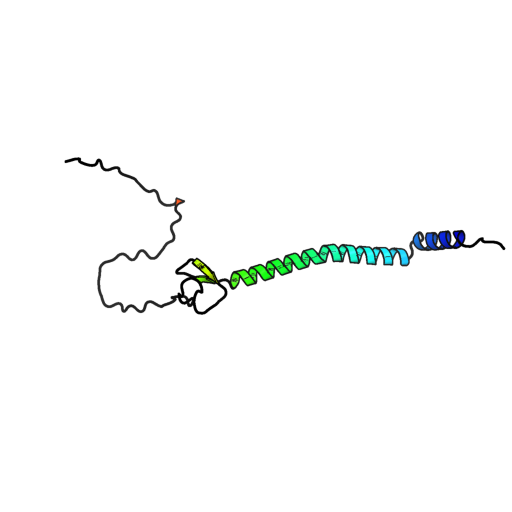 1.00 85.88 76 CYS A N 1
ATOM 577 C CA . CYS A 1 76 ? -17.203 -14.410 24.715 1.00 85.88 76 CYS A CA 1
ATOM 578 C C . CYS A 1 76 ? -16.257 -15.460 25.338 1.00 85.88 76 CYS A C 1
ATOM 580 O O . CYS A 1 76 ? -16.606 -16.032 26.371 1.00 85.88 76 CYS A O 1
ATOM 582 N N . PRO A 1 77 ? -15.029 -15.660 24.819 1.00 83.62 77 PRO A N 1
ATOM 583 C CA . PRO A 1 77 ? -14.098 -16.672 25.336 1.00 83.62 77 PRO A CA 1
ATOM 584 C C . PRO A 1 77 ? -13.529 -16.346 26.727 1.00 83.62 77 PRO A C 1
ATOM 586 O O . PRO A 1 77 ? -12.936 -17.209 27.364 1.00 83.62 77 PRO A O 1
ATOM 589 N N . LEU A 1 78 ? -13.687 -15.104 27.199 1.00 86.06 78 LEU A N 1
ATOM 590 C CA . LEU A 1 78 ? -13.167 -14.659 28.494 1.00 86.06 78 LEU A CA 1
ATOM 591 C C . LEU A 1 78 ? -14.184 -14.795 29.633 1.00 86.06 78 LEU A C 1
ATOM 593 O O . LEU A 1 78 ? -13.807 -15.137 30.746 1.00 86.06 78 LEU A O 1
ATOM 597 N N . CYS A 1 79 ? -15.459 -14.489 29.370 1.00 84.38 79 CYS A N 1
ATOM 598 C CA . CYS A 1 79 ? -16.508 -14.453 30.399 1.00 84.38 79 CYS A CA 1
ATOM 599 C C . CYS A 1 79 ? -17.716 -15.357 30.106 1.00 84.38 79 CYS A C 1
ATOM 601 O O . CYS A 1 79 ? -18.619 -15.438 30.931 1.00 84.38 79 CYS A O 1
ATOM 603 N N . GLY A 1 80 ? -17.768 -16.007 28.940 1.00 83.56 80 GLY A N 1
ATOM 604 C CA . GLY A 1 80 ? -18.867 -16.887 28.533 1.00 83.56 80 GLY A CA 1
ATOM 605 C C . GLY A 1 80 ? -20.167 -16.177 28.136 1.00 83.56 80 GLY A C 1
ATOM 606 O O . GLY A 1 80 ? -21.105 -16.845 27.715 1.00 83.56 80 GLY A O 1
ATOM 607 N N . ALA A 1 81 ? -20.248 -14.845 28.236 1.00 82.19 81 ALA A N 1
ATOM 608 C CA . ALA A 1 81 ? -21.451 -14.091 27.880 1.00 82.19 81 ALA A CA 1
ATOM 609 C C . ALA A 1 81 ? -21.758 -14.178 26.375 1.00 82.19 81 ALA A C 1
ATOM 611 O O . ALA A 1 81 ? -20.840 -14.114 25.553 1.00 82.19 81 ALA A O 1
ATOM 612 N N . SER A 1 82 ? -23.036 -14.273 26.005 1.00 81.00 82 SER A N 1
ATOM 613 C CA . SER A 1 82 ? -23.465 -14.228 24.605 1.00 81.00 82 SER A CA 1
ATOM 614 C C . SER A 1 82 ? -23.082 -12.891 23.961 1.00 81.00 82 SER A C 1
ATOM 616 O O . SER A 1 82 ? -23.285 -11.827 24.545 1.00 81.00 82 SER A O 1
ATOM 618 N N . MET A 1 83 ? -22.505 -12.939 22.757 1.00 72.12 83 MET A N 1
ATOM 619 C CA . MET A 1 83 ? -22.129 -11.738 21.993 1.00 72.12 83 MET A CA 1
ATOM 620 C C . MET A 1 83 ? -23.273 -11.210 21.120 1.00 72.12 83 MET A C 1
ATOM 622 O O . MET A 1 83 ? -23.142 -10.131 20.542 1.00 72.12 83 MET A O 1
ATOM 626 N N . GLN A 1 84 ? -24.388 -11.949 21.018 1.00 66.75 84 GLN A N 1
ATOM 627 C CA . GLN A 1 84 ? -25.631 -11.391 20.500 1.00 66.75 84 GLN A CA 1
ATOM 628 C C . GLN A 1 84 ? -25.985 -10.229 21.407 1.00 66.75 84 GLN A C 1
ATOM 630 O O . GLN A 1 84 ? -26.209 -10.420 22.601 1.00 66.75 84 GLN A O 1
ATOM 635 N N . ALA A 1 85 ? -25.927 -9.027 20.834 1.00 54.62 85 ALA A N 1
ATOM 636 C CA . ALA A 1 85 ? -26.398 -7.838 21.493 1.00 54.62 85 ALA A CA 1
ATOM 637 C C . ALA A 1 85 ? -27.733 -8.194 22.133 1.00 54.62 85 ALA A C 1
ATOM 639 O O . ALA A 1 85 ? -28.652 -8.652 21.452 1.00 54.62 85 ALA A O 1
A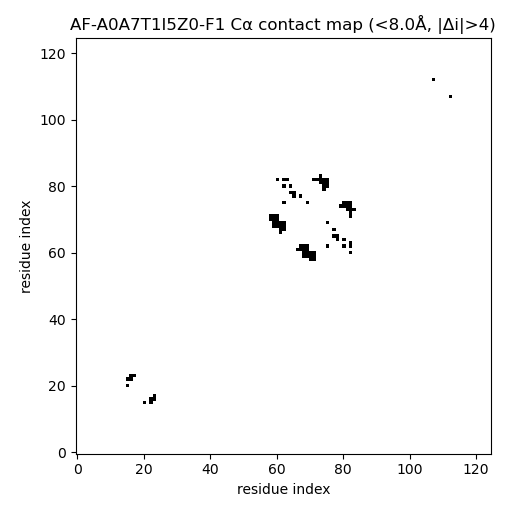TOM 640 N N . GLU A 1 86 ? -27.826 -7.945 23.427 1.00 50.47 86 GLU A N 1
ATOM 641 C CA . GLU A 1 86 ? -29.080 -7.697 24.106 1.00 50.47 86 GLU A CA 1
ATOM 642 C C . GLU A 1 86 ? -29.661 -6.397 23.489 1.00 50.47 86 GLU A C 1
ATOM 644 O O . GLU A 1 86 ? -29.827 -5.376 24.133 1.00 50.47 86 GLU A O 1
ATOM 649 N N . SER A 1 87 ? -29.965 -6.421 22.182 1.00 42.44 87 SER A N 1
ATOM 650 C CA . SER A 1 87 ? -31.202 -5.879 21.625 1.00 42.44 87 SER A CA 1
ATOM 651 C C . SER A 1 87 ? -32.318 -6.853 21.988 1.00 42.44 87 SER A C 1
ATOM 653 O O . SER A 1 87 ? -33.124 -7.274 21.164 1.00 42.44 87 SER A O 1
ATOM 655 N N . GLU A 1 88 ? -32.344 -7.237 23.256 1.00 44.44 88 GLU A N 1
ATOM 656 C CA . GLU A 1 88 ? -33.553 -7.643 23.907 1.00 44.44 88 GLU A CA 1
ATOM 657 C C . GLU A 1 88 ? -34.342 -6.342 23.931 1.00 44.44 88 GLU A C 1
ATOM 659 O O . GLU A 1 88 ? -34.094 -5.423 24.715 1.00 44.44 88 GLU A O 1
ATOM 664 N N . GLY A 1 89 ? -35.237 -6.207 22.949 1.00 41.62 89 GLY A N 1
ATOM 665 C CA . GLY A 1 89 ? -36.456 -5.474 23.190 1.00 41.62 89 GLY A CA 1
ATOM 666 C C . GLY A 1 89 ? -36.964 -6.013 24.513 1.00 41.62 89 GLY A C 1
ATOM 667 O O . GLY A 1 89 ? -37.487 -7.121 24.572 1.00 41.62 89 GLY A O 1
ATOM 668 N N . MET A 1 90 ? -36.690 -5.258 25.572 1.00 44.69 90 MET A N 1
ATOM 669 C CA . MET A 1 90 ? -37.268 -5.428 26.880 1.00 44.69 90 MET A CA 1
ATOM 670 C C . MET A 1 90 ? -38.768 -5.265 26.667 1.00 44.69 90 MET A C 1
ATOM 67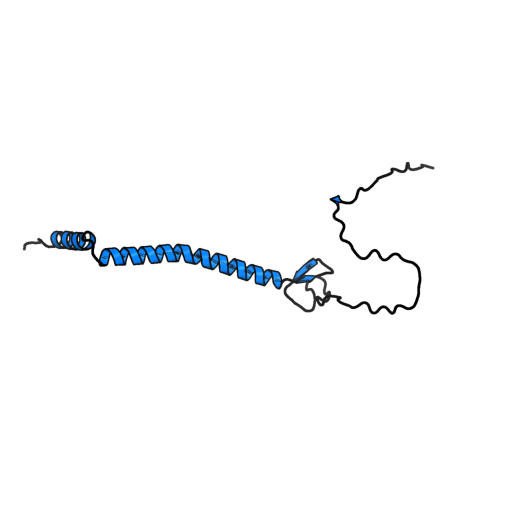2 O O . MET A 1 90 ? -39.319 -4.174 26.786 1.00 44.69 90 MET A O 1
ATOM 676 N N . VAL A 1 91 ? -39.433 -6.356 26.297 1.00 47.91 91 VAL A N 1
ATOM 677 C CA . VAL A 1 91 ? -40.875 -6.505 26.436 1.00 47.91 91 VAL A CA 1
ATOM 678 C C . VAL A 1 91 ? -41.105 -6.887 27.894 1.00 47.91 91 VAL A C 1
ATOM 680 O O . VAL A 1 91 ? -41.573 -7.971 28.218 1.00 47.91 91 VAL A O 1
ATOM 683 N N . VAL A 1 92 ? -40.710 -6.001 28.808 1.00 47.41 92 VAL A N 1
ATOM 684 C CA . VAL A 1 92 ? -41.296 -6.016 30.141 1.00 47.41 92 VAL A CA 1
ATOM 685 C C . VAL A 1 92 ? -42.618 -5.298 29.957 1.00 47.41 92 VAL A C 1
ATOM 687 O O . VAL A 1 92 ? -42.655 -4.100 29.681 1.00 47.41 92 VAL A O 1
ATOM 690 N N . ASN A 1 93 ? -43.689 -6.091 29.984 1.00 40.72 93 ASN A N 1
ATOM 691 C CA . ASN A 1 93 ? -45.067 -5.630 29.958 1.00 40.72 93 ASN A CA 1
ATOM 692 C C . ASN A 1 93 ? -45.214 -4.388 30.840 1.00 40.72 93 ASN A C 1
ATOM 694 O O . ASN A 1 93 ? -44.995 -4.444 32.050 1.00 40.72 93 ASN A O 1
ATOM 698 N N . LEU A 1 94 ? -45.622 -3.287 30.212 1.00 50.12 94 LEU A N 1
ATOM 699 C CA . LEU A 1 94 ? -46.197 -2.129 30.878 1.00 50.12 94 LEU A CA 1
ATOM 700 C C . LEU A 1 94 ? -47.526 -2.571 31.498 1.00 50.12 94 LEU A C 1
ATOM 702 O O . LEU A 1 94 ? -48.584 -2.403 30.903 1.00 50.12 94 LEU A O 1
ATOM 706 N N . THR A 1 95 ? -47.455 -3.178 32.674 1.00 52.44 95 THR A N 1
ATOM 707 C CA . THR A 1 95 ? -48.586 -3.233 33.596 1.00 52.44 95 THR A CA 1
ATOM 708 C C . THR A 1 95 ? -48.134 -2.477 34.831 1.00 52.44 95 THR A C 1
ATOM 710 O O . THR A 1 95 ? -47.410 -3.007 35.665 1.00 52.44 95 THR A O 1
ATOM 713 N N . ASP A 1 96 ? -48.458 -1.187 34.792 1.00 56.47 96 ASP A N 1
ATOM 714 C CA . ASP A 1 96 ? -48.764 -0.304 35.914 1.00 56.47 96 ASP A CA 1
ATOM 715 C C . ASP A 1 96 ? -47.948 -0.480 37.206 1.00 56.47 96 ASP A C 1
ATOM 717 O O . ASP A 1 96 ? -48.347 -1.220 38.098 1.00 56.47 96 ASP A O 1
ATOM 721 N N . ASP A 1 97 ? -46.884 0.317 37.370 1.00 46.91 97 ASP A N 1
ATOM 722 C CA . ASP A 1 97 ? -46.508 0.818 38.700 1.00 46.91 97 ASP A CA 1
ATOM 723 C C . ASP A 1 97 ? -45.850 2.216 38.597 1.00 46.91 97 ASP A C 1
ATOM 725 O O . ASP A 1 97 ? -44.853 2.382 37.879 1.00 46.91 97 ASP A O 1
ATOM 729 N N . PRO A 1 98 ? -46.412 3.267 39.226 1.00 53.44 98 PRO A N 1
ATOM 730 C CA . PRO A 1 98 ? -45.960 4.634 39.036 1.00 53.44 98 PRO A CA 1
ATOM 731 C C . PRO A 1 98 ? -44.993 5.040 40.148 1.00 53.44 98 PRO A C 1
ATOM 733 O O . PRO A 1 98 ? -45.441 5.623 41.120 1.00 53.44 98 PRO A O 1
ATOM 736 N N . LEU A 1 99 ? -43.684 4.797 40.008 1.00 53.81 99 LEU A N 1
ATOM 737 C CA . LEU A 1 99 ? -42.618 5.543 40.711 1.00 53.81 99 LEU A CA 1
ATOM 738 C C . LEU A 1 99 ? -41.229 5.039 40.274 1.00 53.81 99 LEU A C 1
ATOM 740 O O . LEU A 1 99 ? -40.682 4.121 40.879 1.00 53.81 99 LEU A O 1
ATOM 744 N N . GLN A 1 100 ? -40.637 5.658 39.243 1.00 46.84 100 GLN A N 1
ATOM 745 C CA . GLN A 1 100 ? -39.188 5.929 39.176 1.00 46.84 100 GLN A CA 1
ATOM 746 C C . GLN A 1 100 ? -38.810 6.747 37.923 1.00 46.84 100 GLN A C 1
ATOM 748 O O . GLN A 1 100 ? -39.215 6.399 36.811 1.00 46.84 100 GLN A O 1
ATOM 753 N N . PRO A 1 101 ? -38.012 7.824 38.061 1.00 46.44 101 PRO A N 1
ATOM 754 C CA . PRO A 1 101 ? -37.537 8.607 36.931 1.00 46.44 101 PRO A CA 1
ATOM 755 C C . PRO A 1 101 ? -36.418 7.839 36.216 1.00 46.44 101 PRO A C 1
ATOM 757 O O . PRO A 1 101 ? -35.269 7.809 36.652 1.00 46.44 101 PRO A O 1
ATOM 760 N N . GLN A 1 102 ? -36.758 7.203 35.098 1.00 48.56 102 GLN A N 1
ATOM 761 C CA . GLN A 1 102 ? -35.808 6.549 34.199 1.00 48.56 102 GLN A CA 1
ATOM 762 C C . GLN A 1 102 ? -34.997 7.614 33.442 1.00 48.56 102 GLN A C 1
ATOM 764 O O . GLN A 1 102 ? -35.362 8.045 32.346 1.00 48.56 102 GLN A O 1
ATOM 769 N N . SER A 1 103 ? -33.880 8.046 34.032 1.00 52.06 103 SER A N 1
ATOM 770 C CA . SER A 1 103 ? -32.815 8.781 33.341 1.00 52.06 103 SER A CA 1
ATOM 771 C C . SER A 1 103 ? -32.123 7.844 32.347 1.00 52.06 103 SER A C 1
ATOM 773 O O . SER A 1 103 ? -31.063 7.278 32.619 1.00 52.06 103 SER A O 1
ATOM 775 N N . ARG A 1 104 ? -32.755 7.670 31.185 1.00 50.84 104 ARG A N 1
ATOM 776 C CA . ARG A 1 104 ? -32.166 7.051 29.994 1.00 50.84 104 ARG A CA 1
ATOM 777 C C . ARG A 1 104 ? -30.885 7.810 29.636 1.00 50.84 104 ARG A C 1
ATOM 779 O O . ARG A 1 104 ? -30.906 9.033 29.533 1.00 50.84 104 ARG A O 1
ATOM 786 N N . GLY A 1 105 ? -29.789 7.070 29.493 1.00 55.00 105 GLY A N 1
ATOM 787 C CA . GLY A 1 105 ? -28.427 7.574 29.361 1.00 55.00 105 GLY A CA 1
ATOM 788 C C . GLY A 1 105 ? -28.252 8.653 28.298 1.00 55.00 105 GLY A C 1
ATOM 789 O O . GLY A 1 105 ? -28.124 8.362 27.114 1.00 55.00 105 GLY A O 1
ATOM 790 N N . MET A 1 106 ? -28.164 9.895 28.759 1.00 57.16 106 MET A N 1
ATOM 791 C CA . MET A 1 106 ? -27.385 10.917 28.087 1.00 57.16 106 MET A CA 1
ATOM 792 C C . MET A 1 106 ? -25.992 10.803 28.696 1.00 57.16 106 MET A C 1
ATOM 794 O O . MET A 1 106 ? -25.803 11.119 29.872 1.00 57.16 106 MET A O 1
ATOM 798 N N . GLU A 1 107 ? -25.054 10.238 27.941 1.00 59.94 107 GLU A N 1
ATOM 799 C CA . GLU A 1 107 ? -23.640 10.261 28.303 1.00 59.94 107 GLU A CA 1
ATOM 800 C C . GLU A 1 107 ? -23.249 11.721 28.580 1.00 59.94 107 GLU A C 1
ATOM 802 O O . GLU A 1 107 ? -23.309 12.582 27.705 1.00 59.94 107 GLU A O 1
ATOM 807 N N . LYS A 1 108 ? -22.971 12.045 29.842 1.00 67.00 108 LYS A N 1
ATOM 808 C CA . LYS A 1 108 ? -22.514 13.378 30.233 1.00 67.00 108 LYS A CA 1
ATOM 809 C C . LYS A 1 108 ? -21.005 13.326 30.369 1.00 67.00 108 LYS A C 1
ATOM 811 O O . LYS A 1 108 ? -20.483 12.576 31.191 1.00 67.00 108 LYS A O 1
ATOM 816 N N . GLU A 1 109 ? -20.311 14.126 29.567 1.00 73.25 109 GLU A N 1
ATOM 817 C CA . GLU A 1 109 ? -18.876 14.349 29.721 1.00 73.25 109 GLU A CA 1
ATOM 818 C C . GLU A 1 109 ? -18.583 14.951 31.097 1.00 73.25 109 GLU A C 1
ATOM 820 O O . GLU A 1 109 ? -19.266 15.873 31.550 1.00 73.25 109 GLU A O 1
ATOM 825 N N . ALA A 1 110 ? -17.528 14.463 31.749 1.00 72.62 110 ALA A N 1
ATOM 826 C CA . ALA A 1 110 ? -17.132 14.897 33.089 1.00 72.62 110 ALA A CA 1
ATOM 827 C C . ALA A 1 110 ? -16.833 16.408 33.182 1.00 72.62 110 ALA A C 1
ATOM 829 O O . ALA A 1 110 ? -16.951 16.992 34.252 1.00 72.62 110 ALA A O 1
ATOM 830 N N . SER A 1 111 ? -16.508 17.063 32.062 1.00 80.81 111 SER A N 1
ATOM 831 C CA . SER A 1 111 ? -16.308 18.516 31.970 1.00 80.81 111 SER A CA 1
ATOM 832 C C . SER A 1 111 ? -17.588 19.334 32.185 1.00 80.81 111 SER A C 1
ATOM 834 O O . SER A 1 111 ? -17.507 20.529 32.460 1.00 80.81 111 SER A O 1
ATOM 836 N N . THR A 1 112 ? -18.765 18.710 32.068 1.00 79.00 112 THR A N 1
ATOM 837 C CA . THR A 1 112 ? -20.076 19.377 32.161 1.00 79.00 112 THR A CA 1
ATOM 838 C C . THR A 1 112 ? -20.729 19.260 33.539 1.00 79.00 112 THR A C 1
ATOM 840 O O . THR A 1 112 ? -21.851 19.732 33.728 1.00 79.00 112 THR A O 1
ATOM 843 N N . VAL A 1 113 ? -20.053 18.638 34.512 1.00 82.69 113 VAL A N 1
ATOM 844 C CA . VAL A 1 113 ? -20.603 18.387 35.850 1.00 82.69 113 VAL A CA 1
ATOM 845 C C . VAL A 1 113 ? -19.659 18.934 36.917 1.00 82.69 113 VAL A C 1
ATOM 847 O O . VAL A 1 113 ? -18.494 18.557 36.984 1.00 82.69 113 VAL A O 1
ATOM 850 N N . THR A 1 114 ? -20.176 19.804 37.784 1.00 82.12 114 THR A N 1
ATOM 851 C CA . THR A 1 114 ? -19.479 20.260 38.992 1.00 82.12 114 THR A CA 1
ATOM 852 C C . THR A 1 114 ? -19.990 19.457 40.181 1.00 82.12 114 THR A C 1
ATOM 854 O O . THR A 1 114 ? -21.196 19.400 40.419 1.00 82.12 114 THR A O 1
ATOM 857 N N . ILE A 1 115 ? -19.078 18.806 40.901 1.00 84.12 115 ILE A N 1
ATOM 858 C CA . ILE A 1 115 ? -19.388 18.070 42.129 1.00 84.12 115 ILE A CA 1
ATOM 859 C C . ILE A 1 115 ? -19.121 19.015 43.295 1.00 84.12 115 ILE A C 1
ATOM 861 O O . ILE A 1 115 ? -17.993 19.478 43.452 1.00 84.12 115 ILE A O 1
ATOM 865 N N . ASP A 1 116 ? -20.151 19.289 44.090 1.00 84.56 116 ASP A N 1
ATOM 866 C CA . ASP A 1 116 ? -20.024 20.098 45.298 1.00 84.56 116 ASP A CA 1
ATOM 867 C C . ASP A 1 116 ? -19.827 19.172 46.506 1.00 84.56 116 ASP A C 1
ATOM 869 O O . ASP A 1 116 ? -20.598 18.228 46.708 1.00 84.56 116 ASP A O 1
ATOM 873 N N . VAL A 1 117 ? -18.758 19.391 47.271 1.00 85.12 117 VAL A N 1
ATOM 874 C CA . VAL A 1 117 ? -18.375 18.529 48.398 1.00 85.12 117 VAL A CA 1
ATOM 875 C C . VAL A 1 117 ? -18.584 19.303 49.689 1.00 85.12 117 VAL A C 1
ATOM 877 O O . VAL A 1 117 ? -17.890 20.280 49.955 1.00 85.12 117 VAL A O 1
ATOM 880 N N . VAL A 1 118 ? -19.517 18.831 50.516 1.00 88.62 118 VAL A N 1
ATOM 881 C CA . VAL A 1 118 ? -19.770 19.381 51.851 1.00 88.62 118 VAL A CA 1
ATOM 882 C C . VAL A 1 118 ? -19.225 18.406 52.887 1.00 88.62 118 VAL A C 1
ATOM 884 O O . VAL A 1 118 ? -19.640 17.249 52.937 1.00 88.62 118 VAL A O 1
ATOM 887 N N . ALA A 1 119 ? -18.281 18.864 53.707 1.00 84.00 119 ALA A N 1
ATOM 888 C CA . ALA A 1 119 ? -17.775 18.082 54.827 1.00 84.00 119 ALA A CA 1
ATOM 889 C C . ALA A 1 119 ? -18.799 18.089 55.972 1.00 84.00 119 ALA A C 1
ATOM 891 O O . ALA A 1 119 ? -19.289 19.149 56.359 1.00 84.00 119 ALA A O 1
ATOM 892 N N . GLN A 1 120 ? -19.105 16.909 56.514 1.00 82.06 120 GLN A N 1
ATOM 893 C CA . GLN A 1 120 ? -19.765 16.783 57.813 1.00 82.06 120 GLN A CA 1
ATOM 894 C C . GLN A 1 120 ? -18.714 16.490 58.875 1.00 82.06 120 GLN A C 1
ATOM 896 O O . GLN A 1 120 ? -17.894 15.584 58.715 1.00 82.06 120 GLN A O 1
ATOM 901 N N . GLU A 1 121 ? -18.747 17.268 59.952 1.00 76.31 121 GLU A N 1
ATOM 902 C CA . GLU A 1 121 ? -17.965 16.993 61.150 1.00 76.31 121 GLU A CA 1
ATOM 903 C C . GLU A 1 121 ? -18.562 15.775 61.863 1.00 76.31 121 GLU A C 1
ATOM 905 O O . GLU A 1 121 ? -19.779 15.651 62.010 1.00 76.31 121 GLU A O 1
ATOM 910 N N . VAL A 1 122 ? -17.692 14.840 62.242 1.00 77.44 122 VAL A N 1
ATOM 911 C CA . VAL A 1 122 ? -18.068 13.605 62.931 1.00 77.44 122 VAL A CA 1
ATOM 912 C C . VAL A 1 122 ? -18.253 13.933 64.413 1.00 77.44 122 VAL A C 1
ATOM 914 O O . VAL A 1 122 ? -17.306 14.366 65.065 1.00 77.44 122 VAL A O 1
ATOM 917 N N . ASP A 1 123 ? -19.472 13.759 64.928 1.00 72.81 123 ASP A N 1
ATOM 918 C CA . ASP A 1 123 ? -19.791 13.900 66.354 1.00 72.81 123 ASP A CA 1
ATOM 919 C C . ASP A 1 123 ? -19.266 12.660 67.100 1.00 72.81 123 ASP A C 1
ATOM 921 O O . ASP A 1 123 ? -19.804 11.560 66.962 1.00 72.81 123 ASP A O 1
ATOM 925 N N . ASP A 1 124 ? -18.159 12.824 67.826 1.00 69.25 124 ASP A N 1
ATOM 926 C CA . ASP A 1 124 ? -17.568 11.800 68.694 1.00 69.25 124 ASP A CA 1
ATOM 927 C C . ASP A 1 124 ? -18.338 11.779 70.029 1.00 69.25 124 ASP A C 1
ATOM 929 O O . ASP A 1 124 ? -18.176 12.676 70.866 1.00 69.25 124 ASP A O 1
ATOM 933 N N . ARG A 1 125 ? -19.191 10.766 70.232 1.00 53.81 125 ARG A N 1
ATOM 934 C CA . ARG A 1 125 ? -19.883 10.511 71.505 1.00 53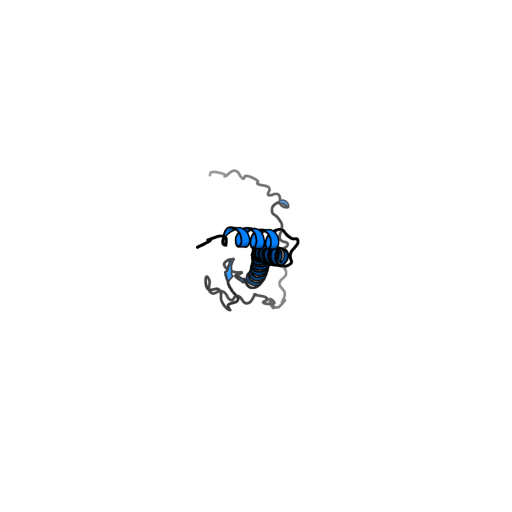.81 125 ARG A CA 1
ATOM 935 C C . ARG A 1 125 ? -19.807 9.054 71.939 1.00 53.81 125 ARG A C 1
ATOM 937 O O . ARG A 1 125 ? -20.077 8.164 71.105 1.00 53.81 125 ARG A O 1
#

Mean predicted aligned error: 19.73 Å